Protein AF-A0A1V5QQS4-F1 (afdb_monomer_lite)

Structure (mmCIF, N/CA/C/O backbone):
data_AF-A0A1V5QQS4-F1
#
_entry.id   AF-A0A1V5QQS4-F1
#
loop_
_atom_site.group_PDB
_atom_site.id
_atom_site.type_symbol
_atom_site.label_atom_id
_atom_site.label_alt_id
_atom_site.label_comp_id
_atom_site.label_asym_id
_atom_site.label_entity_id
_atom_site.label_seq_id
_atom_site.pdbx_PDB_ins_code
_atom_site.Cartn_x
_atom_site.Cartn_y
_atom_site.Cartn_z
_atom_site.occupancy
_atom_site.B_iso_or_equiv
_atom_site.auth_seq_id
_atom_site.auth_comp_id
_atom_site.auth_asym_id
_atom_site.auth_atom_id
_atom_site.pdbx_PDB_model_num
ATOM 1 N N . MET A 1 1 ? 7.934 -4.359 -32.512 1.00 42.78 1 MET A N 1
ATOM 2 C CA . MET A 1 1 ? 6.827 -4.354 -31.531 1.00 42.78 1 MET A CA 1
ATOM 3 C C . MET A 1 1 ? 7.446 -4.125 -30.153 1.00 42.78 1 MET A C 1
ATOM 5 O O . MET A 1 1 ? 7.821 -5.084 -29.511 1.00 42.78 1 MET A O 1
ATOM 9 N N . PHE A 1 2 ? 7.697 -2.865 -29.771 1.00 42.38 2 PHE A N 1
ATOM 10 C CA . PHE A 1 2 ? 8.583 -2.500 -28.639 1.00 42.38 2 PHE A CA 1
ATOM 11 C C . PHE A 1 2 ? 7.944 -1.499 -27.652 1.00 42.38 2 PHE A C 1
ATOM 13 O O . PHE A 1 2 ? 8.633 -0.723 -27.003 1.00 42.38 2 PHE A O 1
ATOM 20 N N . GLY A 1 3 ? 6.613 -1.479 -27.54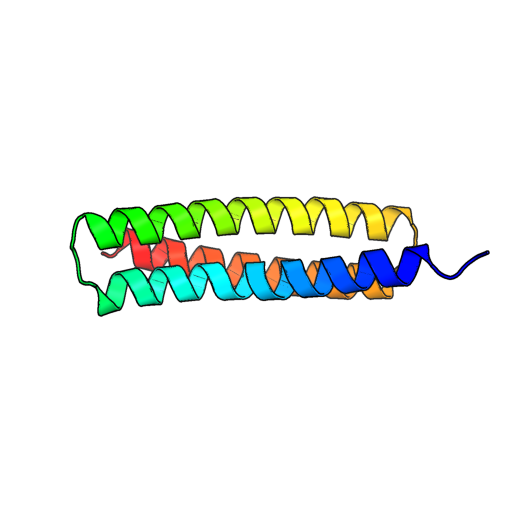1 1.00 45.44 3 GLY A N 1
ATOM 21 C CA . GLY A 1 3 ? 5.926 -0.474 -26.714 1.00 45.44 3 GLY A CA 1
ATOM 22 C C . GLY A 1 3 ? 4.689 -0.948 -25.961 1.00 45.44 3 GLY A C 1
ATOM 23 O O . GLY A 1 3 ? 4.057 -0.131 -25.303 1.00 45.44 3 GLY A O 1
ATOM 24 N N . LYS A 1 4 ? 4.311 -2.229 -26.050 1.00 52.16 4 LYS A N 1
ATOM 25 C CA . LYS A 1 4 ? 3.076 -2.720 -25.412 1.00 52.16 4 LYS A CA 1
ATOM 26 C C . LYS A 1 4 ? 3.303 -3.209 -23.976 1.00 52.16 4 LYS A C 1
ATOM 28 O O . LYS A 1 4 ? 2.419 -3.056 -23.138 1.00 52.16 4 LYS A O 1
ATOM 33 N N . ASP A 1 5 ? 4.509 -3.679 -23.671 1.00 55.44 5 ASP A N 1
ATOM 34 C CA . ASP A 1 5 ? 4.819 -4.321 -22.385 1.00 55.44 5 ASP A CA 1
ATOM 35 C C . ASP A 1 5 ? 5.070 -3.292 -21.264 1.00 55.44 5 ASP A C 1
ATOM 37 O O . ASP A 1 5 ? 4.779 -3.541 -20.095 1.00 55.44 5 ASP A O 1
ATOM 41 N N . SER A 1 6 ? 5.533 -2.084 -21.612 1.00 58.41 6 SER A N 1
ATOM 42 C CA . SER A 1 6 ? 5.807 -1.013 -20.641 1.00 58.41 6 SER A CA 1
ATOM 43 C C . SER A 1 6 ? 4.541 -0.329 -20.109 1.00 58.41 6 SER A C 1
ATOM 45 O O . SER A 1 6 ? 4.531 0.128 -18.965 1.00 58.41 6 SER A O 1
ATOM 47 N N . VAL A 1 7 ? 3.467 -0.284 -20.904 1.00 62.88 7 VAL A N 1
ATOM 48 C CA . VAL A 1 7 ? 2.188 0.349 -20.532 1.00 62.88 7 VAL A CA 1
ATOM 49 C C . VAL A 1 7 ? 1.378 -0.556 -19.595 1.00 62.88 7 VAL A C 1
ATOM 51 O O . VAL A 1 7 ? 0.802 -0.081 -18.611 1.00 62.88 7 VAL A O 1
ATOM 54 N N . GLY A 1 8 ? 1.388 -1.871 -19.845 1.00 68.06 8 GLY A N 1
ATOM 55 C CA . GLY A 1 8 ? 0.762 -2.863 -18.964 1.00 68.06 8 GLY A CA 1
ATOM 56 C C . GLY A 1 8 ? 1.408 -2.898 -17.577 1.00 68.06 8 GLY A C 1
ATOM 57 O O . GLY A 1 8 ? 0.713 -2.790 -16.571 1.00 68.06 8 GLY A O 1
ATOM 58 N N . GLY A 1 9 ? 2.744 -2.933 -17.512 1.00 70.38 9 GLY A N 1
ATOM 59 C CA . GLY A 1 9 ? 3.468 -2.889 -16.237 1.00 70.38 9 GLY A CA 1
ATOM 60 C C . GLY A 1 9 ? 3.215 -1.601 -15.445 1.00 70.38 9 GLY A C 1
ATOM 61 O O . GLY A 1 9 ? 2.966 -1.656 -14.244 1.00 70.38 9 GLY A O 1
ATOM 62 N N . ALA A 1 10 ? 3.207 -0.439 -16.110 1.00 76.50 10 ALA A N 1
ATOM 63 C CA . ALA A 1 10 ? 2.980 0.852 -15.454 1.00 76.50 10 ALA A CA 1
ATOM 64 C C . ALA A 1 10 ? 1.569 0.991 -14.858 1.00 76.50 10 ALA A C 1
ATOM 66 O O . ALA A 1 10 ? 1.423 1.438 -13.721 1.00 76.50 10 ALA A O 1
ATOM 67 N N . SER A 1 11 ? 0.539 0.598 -15.611 1.00 83.88 11 SER A N 1
ATOM 68 C CA . SER A 1 11 ? -0.858 0.683 -15.161 1.00 83.88 11 SER A CA 1
ATOM 69 C C . SER A 1 11 ? -1.136 -0.219 -13.957 1.00 83.88 11 SER A C 1
ATOM 71 O O . SER A 1 11 ? -1.768 0.225 -12.997 1.00 83.88 11 SER A O 1
ATOM 73 N N . LEU A 1 12 ? -0.587 -1.437 -13.951 1.00 84.75 12 LEU A N 1
ATOM 74 C CA . LEU A 1 12 ? -0.681 -2.349 -12.811 1.00 84.75 12 LEU A CA 1
ATOM 75 C C . LEU A 1 12 ? 0.063 -1.806 -11.583 1.00 84.75 12 LEU A C 1
ATOM 77 O O . LEU A 1 12 ? -0.487 -1.846 -10.485 1.00 84.75 12 LEU A O 1
ATOM 81 N N . THR A 1 13 ? 1.262 -1.232 -11.750 1.00 86.56 13 THR A N 1
ATOM 82 C CA . THR A 1 13 ? 1.998 -0.591 -10.641 1.00 86.56 13 THR A CA 1
ATOM 83 C C . THR A 1 13 ? 1.173 0.498 -9.967 1.00 86.56 13 THR A C 1
ATOM 85 O O . THR A 1 13 ? 1.128 0.558 -8.742 1.00 86.56 13 THR A O 1
ATOM 88 N N . VAL A 1 14 ? 0.510 1.351 -10.750 1.00 87.31 14 VAL A N 1
ATOM 89 C CA . VAL A 1 14 ? -0.302 2.449 -10.210 1.00 87.31 14 VAL A CA 1
ATOM 90 C C . VAL A 1 14 ? -1.558 1.918 -9.521 1.00 87.31 14 VAL A C 1
ATOM 92 O O . VAL A 1 14 ? -1.859 2.353 -8.415 1.00 87.31 14 VAL A O 1
ATOM 95 N N . LEU A 1 15 ? -2.263 0.956 -10.124 1.00 90.31 15 LEU A N 1
ATOM 96 C CA . LEU A 1 15 ? -3.454 0.343 -9.528 1.00 90.31 15 LEU A CA 1
ATOM 97 C C . LEU A 1 15 ? -3.134 -0.315 -8.184 1.00 90.31 15 LEU A C 1
ATOM 99 O O . LEU A 1 15 ? -3.710 0.059 -7.164 1.00 90.31 15 LEU A O 1
ATOM 103 N N . PHE A 1 16 ? -2.185 -1.252 -8.166 1.00 89.50 16 PHE A N 1
ATOM 104 C CA . PHE A 1 16 ? -1.793 -1.933 -6.932 1.00 89.50 16 PHE A CA 1
ATOM 105 C C . PHE A 1 16 ? -1.143 -0.980 -5.929 1.00 89.50 16 PHE A C 1
ATOM 107 O O . PHE A 1 16 ? -1.307 -1.170 -4.728 1.00 89.50 16 PHE A O 1
ATOM 114 N N . GLY A 1 17 ? -0.471 0.070 -6.404 1.00 88.62 17 GLY A N 1
ATOM 115 C CA . GLY A 1 17 ? 0.088 1.128 -5.570 1.00 88.62 17 GLY A CA 1
ATOM 116 C C . GLY A 1 17 ? -0.988 1.908 -4.826 1.00 88.62 17 GLY A C 1
ATOM 117 O O . GLY A 1 17 ? -0.938 2.025 -3.605 1.00 88.62 17 GLY A O 1
ATOM 118 N N . LEU A 1 18 ? -2.002 2.391 -5.545 1.00 93.50 18 LEU A N 1
ATOM 119 C CA . LEU A 1 18 ? -3.125 3.115 -4.953 1.00 93.50 18 LEU A CA 1
ATOM 120 C C . LEU A 1 18 ? -3.928 2.222 -4.002 1.00 93.50 18 LEU A C 1
ATOM 122 O O . LEU A 1 18 ? -4.206 2.631 -2.878 1.00 93.50 18 LEU A O 1
ATOM 126 N N . PHE A 1 19 ? -4.250 0.990 -4.403 1.00 92.00 19 PHE A N 1
ATOM 127 C CA . PHE A 1 19 ? -4.950 0.053 -3.520 1.00 92.00 19 PHE A CA 1
ATOM 128 C C . PHE A 1 19 ? -4.122 -0.318 -2.287 1.00 92.00 19 PHE A C 1
ATOM 130 O O . PHE A 1 19 ? -4.679 -0.394 -1.194 1.00 92.00 19 PHE A O 1
ATOM 137 N N . GLY A 1 20 ? -2.809 -0.508 -2.442 1.00 89.62 20 GLY A N 1
ATOM 138 C CA . GLY A 1 20 ? -1.893 -0.807 -1.342 1.00 89.62 20 GLY A CA 1
ATOM 139 C C . GLY A 1 20 ? -1.892 0.292 -0.284 1.00 89.62 20 GLY A C 1
ATOM 140 O O . GLY A 1 20 ? -1.949 -0.002 0.904 1.00 89.62 20 GLY A O 1
ATOM 141 N N . VAL A 1 21 ? -1.933 1.556 -0.710 1.00 92.25 21 VAL A N 1
ATOM 142 C CA . VAL A 1 21 ? -2.018 2.700 0.205 1.00 92.25 21 VAL A CA 1
ATOM 143 C C . VAL A 1 21 ? -3.409 2.831 0.829 1.00 92.25 21 VAL A C 1
ATOM 145 O O . VAL A 1 21 ? -3.512 3.123 2.015 1.00 92.25 21 VAL A O 1
ATOM 148 N N . LEU A 1 22 ? -4.487 2.622 0.066 1.00 92.06 22 LEU A N 1
ATOM 149 C CA . LEU A 1 22 ? -5.859 2.884 0.522 1.00 92.06 22 LEU A CA 1
ATOM 150 C C . LEU A 1 22 ? -6.456 1.773 1.399 1.00 92.06 22 LEU A C 1
ATOM 152 O O . LEU A 1 22 ? -7.220 2.076 2.316 1.00 92.06 22 LEU A O 1
ATOM 156 N N . ALA A 1 23 ? -6.124 0.502 1.154 1.00 89.88 23 ALA A N 1
ATOM 157 C CA . ALA A 1 23 ? -6.689 -0.628 1.900 1.00 89.88 23 ALA A CA 1
ATOM 158 C C . ALA A 1 23 ? -6.427 -0.557 3.426 1.00 89.88 23 ALA A C 1
ATOM 160 O O . ALA A 1 23 ? -7.373 -0.767 4.193 1.00 89.88 23 ALA A O 1
ATOM 161 N N . PRO A 1 24 ? -5.222 -0.177 3.904 1.00 87.69 24 PRO A N 1
ATOM 162 C CA . PRO A 1 24 ? -4.981 0.082 5.325 1.00 87.69 24 PRO A CA 1
ATOM 163 C C . PRO A 1 24 ? -5.876 1.188 5.909 1.00 87.69 24 PRO A C 1
ATOM 165 O O . PRO A 1 24 ? -6.400 1.041 7.014 1.00 87.69 24 PRO A O 1
ATOM 168 N N . PHE A 1 25 ? -6.117 2.284 5.185 1.00 87.12 25 PHE A N 1
ATOM 169 C CA . PHE A 1 25 ? -7.002 3.352 5.672 1.00 87.12 25 PHE A CA 1
ATOM 170 C C . PHE A 1 25 ? -8.469 2.918 5.712 1.00 87.12 25 PHE A C 1
ATOM 172 O O . PHE A 1 25 ? -9.171 3.240 6.669 1.00 87.12 25 PHE A O 1
ATOM 179 N N . ALA A 1 26 ? -8.920 2.136 4.728 1.00 87.00 26 ALA A N 1
ATOM 180 C CA . ALA A 1 26 ? -10.257 1.549 4.742 1.00 87.00 26 ALA A CA 1
ATOM 181 C C . ALA A 1 26 ? -10.454 0.633 5.962 1.00 87.00 26 ALA A C 1
ATOM 183 O O . ALA A 1 26 ? -11.498 0.683 6.606 1.00 87.00 26 ALA A O 1
ATOM 184 N N . SER A 1 27 ? -9.431 -0.141 6.334 1.00 84.94 27 SER A N 1
ATOM 185 C CA . SER A 1 27 ? -9.458 -0.980 7.538 1.0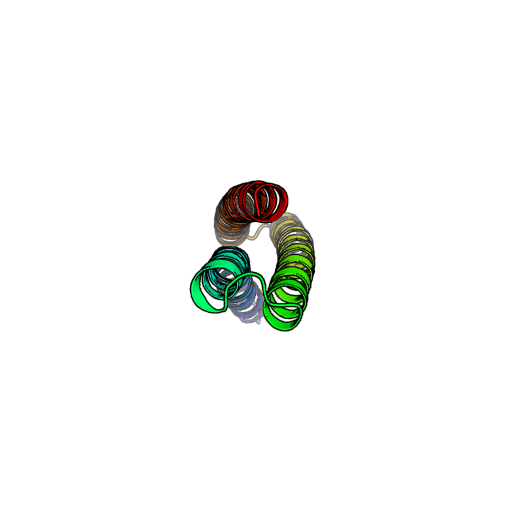0 84.94 27 SER A CA 1
ATOM 186 C C . SER A 1 27 ? -9.605 -0.160 8.830 1.00 84.94 27 SER A C 1
ATOM 188 O O . SER A 1 27 ? -10.433 -0.507 9.672 1.00 84.94 27 SER A O 1
ATOM 190 N N . ILE A 1 28 ? -8.892 0.968 8.965 1.00 85.44 28 ILE A N 1
ATOM 191 C CA . ILE A 1 28 ? -9.063 1.896 10.105 1.00 85.44 28 ILE A CA 1
ATOM 192 C C . ILE A 1 28 ? -10.470 2.498 10.117 1.00 85.44 28 ILE A C 1
ATOM 194 O O . ILE A 1 28 ? -11.099 2.595 11.171 1.00 85.44 28 ILE A O 1
ATOM 198 N N . TYR A 1 29 ? -10.973 2.913 8.954 1.00 85.88 29 TYR A N 1
ATOM 199 C CA . TYR A 1 29 ? -12.305 3.499 8.835 1.00 85.88 29 TYR A CA 1
ATOM 200 C C . TYR A 1 29 ? -13.391 2.509 9.275 1.00 85.88 29 TYR A C 1
ATOM 202 O O . TYR A 1 29 ? -14.251 2.843 10.084 1.00 85.88 29 TYR A O 1
ATOM 210 N N . VAL A 1 30 ? -13.308 1.262 8.807 1.00 83.75 30 VAL A N 1
ATOM 211 C CA . VAL A 1 30 ? -14.229 0.190 9.201 1.00 83.75 30 VAL A CA 1
ATOM 212 C C . VAL A 1 30 ? -14.173 -0.046 10.711 1.00 83.75 30 VAL A C 1
ATOM 214 O O . VAL A 1 30 ? -15.215 -0.064 11.360 1.00 83.75 30 VAL A O 1
ATOM 217 N N . ALA A 1 31 ? -12.973 -0.151 11.284 1.00 78.44 31 ALA A N 1
ATOM 218 C CA . ALA A 1 31 ? -12.799 -0.409 12.710 1.00 78.44 31 ALA A CA 1
ATOM 219 C C . ALA A 1 31 ? -13.253 0.760 13.612 1.00 78.44 31 ALA A C 1
ATOM 221 O O . ALA A 1 31 ? -13.719 0.536 14.726 1.00 78.44 31 ALA A O 1
ATOM 222 N N . THR A 1 32 ? -13.150 2.007 13.138 1.00 81.56 32 THR A N 1
ATOM 223 C CA . THR A 1 32 ? -13.604 3.198 13.882 1.00 81.56 32 THR A CA 1
ATOM 224 C C . THR A 1 32 ? -15.116 3.400 13.805 1.00 81.56 32 THR A C 1
ATOM 226 O O . THR A 1 32 ? -15.745 3.631 14.835 1.00 81.56 32 THR A O 1
ATOM 229 N N . PHE A 1 33 ? -15.716 3.306 12.614 1.00 79.94 33 PHE A N 1
ATOM 230 C CA . PHE A 1 33 ? -17.134 3.628 12.412 1.00 79.94 33 PHE A CA 1
ATOM 231 C C . PHE A 1 33 ? -18.087 2.480 12.748 1.00 79.94 33 PHE A C 1
ATOM 233 O O . PHE A 1 33 ? -19.184 2.735 13.238 1.00 79.94 33 PHE A O 1
ATOM 240 N N . MET A 1 34 ? -17.693 1.222 12.521 1.00 77.25 34 MET A N 1
ATOM 241 C CA . MET A 1 34 ? -18.526 0.063 12.883 1.00 77.25 34 MET A CA 1
ATOM 242 C C . MET A 1 34 ? -18.408 -0.316 14.372 1.00 77.25 34 MET A C 1
ATOM 244 O O . MET A 1 34 ? -19.076 -1.249 14.828 1.00 77.25 34 MET A O 1
ATOM 248 N N . GLY A 1 35 ? -17.577 0.407 15.134 1.00 65.31 35 GLY A N 1
ATOM 249 C CA . GLY A 1 35 ? -17.301 0.153 16.548 1.00 65.31 35 GLY A CA 1
ATOM 250 C C . GLY A 1 35 ? -16.587 -1.181 16.797 1.00 65.31 35 GLY A C 1
ATOM 251 O O . GLY A 1 35 ? -16.246 -1.906 15.866 1.00 65.31 35 GLY A O 1
ATOM 252 N N . LYS A 1 36 ? -16.384 -1.542 18.072 1.00 68.81 36 LYS A N 1
ATOM 253 C CA . LYS A 1 36 ? -15.805 -2.838 18.488 1.00 68.81 36 LYS A CA 1
ATOM 254 C C . LYS A 1 36 ? -16.807 -3.995 18.342 1.00 68.81 36 LYS A C 1
ATOM 256 O O . LYS A 1 36 ? -17.065 -4.719 19.297 1.00 68.81 36 LYS A O 1
ATOM 261 N N . SER A 1 37 ? -17.438 -4.125 17.180 1.00 75.12 37 SER A N 1
ATOM 262 C CA . SER A 1 37 ? -18.247 -5.301 16.863 1.00 75.12 37 SER A CA 1
ATOM 263 C C . SER A 1 37 ? -17.360 -6.406 16.287 1.00 75.12 37 SER A C 1
ATOM 265 O O . SER A 1 37 ? -16.379 -6.121 15.596 1.00 75.12 37 SER A O 1
ATOM 267 N N . ASP A 1 38 ? -17.726 -7.669 16.517 1.00 77.75 38 ASP A N 1
ATOM 268 C CA . ASP A 1 38 ? -17.002 -8.822 15.956 1.00 77.75 38 ASP A CA 1
ATOM 269 C C . ASP A 1 38 ? -16.891 -8.719 14.425 1.00 77.75 38 ASP A C 1
ATOM 271 O O . ASP A 1 38 ? -15.847 -8.995 13.833 1.00 77.75 38 ASP A O 1
ATOM 275 N N . MET A 1 39 ? -17.946 -8.210 13.781 1.00 76.81 39 MET A N 1
ATOM 276 C CA . MET A 1 39 ? -17.981 -7.957 12.339 1.00 76.81 39 MET A CA 1
ATOM 277 C C . MET A 1 39 ? -16.974 -6.886 11.891 1.00 76.81 39 MET A C 1
ATOM 279 O O . MET A 1 39 ? -16.369 -7.020 10.826 1.00 76.81 39 MET A O 1
ATOM 283 N N . ALA A 1 40 ? -16.749 -5.841 12.692 1.00 77.88 40 ALA A N 1
ATOM 284 C CA . ALA A 1 40 ? -15.762 -4.809 12.386 1.00 77.88 40 ALA A CA 1
ATOM 285 C C . ALA A 1 40 ? -14.325 -5.342 12.490 1.00 77.88 40 ALA A C 1
ATOM 287 O O . ALA A 1 40 ? -13.503 -5.047 11.621 1.00 77.88 40 ALA A O 1
ATOM 288 N N . MET A 1 41 ? -14.031 -6.170 13.502 1.00 79.25 41 MET A N 1
ATOM 289 C CA . MET A 1 41 ? -12.723 -6.824 13.643 1.00 79.25 41 MET A CA 1
ATOM 290 C C . MET A 1 41 ? -12.445 -7.802 12.495 1.00 79.25 41 MET A C 1
ATOM 292 O O . MET A 1 41 ? -11.341 -7.812 11.945 1.00 79.25 41 MET A O 1
ATOM 296 N N . ILE A 1 42 ? -13.444 -8.585 12.076 1.00 83.88 42 ILE A N 1
ATOM 297 C CA . ILE A 1 42 ? -13.321 -9.492 10.925 1.00 83.88 42 ILE A CA 1
ATOM 298 C C . ILE A 1 42 ? -13.052 -8.702 9.636 1.00 83.88 42 ILE A C 1
ATOM 300 O O . ILE A 1 42 ? -12.086 -8.987 8.933 1.00 83.88 42 ILE A O 1
ATOM 304 N N . ASN A 1 43 ? -13.827 -7.656 9.343 1.00 84.50 43 ASN A N 1
ATOM 305 C CA . ASN A 1 43 ? -13.610 -6.859 8.131 1.00 84.50 43 ASN A CA 1
ATOM 306 C C . ASN A 1 43 ? -12.257 -6.127 8.147 1.00 84.50 43 ASN A C 1
ATOM 308 O O . ASN A 1 43 ? -11.551 -6.090 7.138 1.00 84.50 43 ASN A O 1
ATOM 312 N N . SER A 1 44 ? -11.864 -5.570 9.295 1.00 83.19 44 SER A N 1
ATOM 313 C CA . SER A 1 44 ? -10.582 -4.881 9.461 1.00 83.19 44 SER A CA 1
ATOM 314 C C . SER A 1 44 ? -9.393 -5.832 9.277 1.00 83.19 44 SER A C 1
ATOM 316 O O . SER A 1 44 ? -8.455 -5.490 8.550 1.00 83.19 44 SER A O 1
ATOM 318 N N . SER A 1 45 ? -9.460 -7.045 9.838 1.00 85.50 45 SER A N 1
ATOM 319 C CA . SER A 1 45 ? -8.423 -8.074 9.675 1.00 85.50 45 SER A CA 1
ATOM 320 C C . SER A 1 45 ? -8.343 -8.624 8.245 1.00 85.50 45 SER A C 1
ATOM 322 O O . SER A 1 45 ? -7.241 -8.802 7.723 1.00 85.50 45 SER A O 1
ATOM 324 N N . MET A 1 46 ? -9.476 -8.803 7.554 1.00 89.06 46 MET A N 1
ATOM 325 C CA . MET A 1 46 ? -9.498 -9.160 6.127 1.00 89.06 46 MET A CA 1
ATOM 326 C C . MET A 1 46 ? -8.824 -8.089 5.260 1.00 89.06 46 MET A C 1
ATOM 328 O O . MET A 1 46 ? -8.036 -8.407 4.367 1.00 89.06 46 MET A O 1
ATOM 332 N N . LEU A 1 47 ? -9.084 -6.810 5.541 1.00 89.06 47 LEU A N 1
ATOM 333 C CA . LEU A 1 47 ? -8.456 -5.693 4.834 1.00 89.06 47 LEU A CA 1
ATOM 334 C C . LEU A 1 47 ? -6.959 -5.557 5.163 1.00 89.06 47 LEU A C 1
ATOM 336 O O . LEU A 1 47 ? -6.168 -5.239 4.275 1.00 89.06 47 LEU A O 1
ATOM 340 N N . MET A 1 48 ? -6.545 -5.859 6.398 1.00 87.94 48 MET A N 1
ATOM 341 C CA . MET A 1 48 ? -5.125 -5.969 6.753 1.00 87.94 48 MET A CA 1
ATOM 342 C C . MET A 1 48 ? -4.443 -7.086 5.964 1.00 87.94 48 MET A C 1
ATOM 344 O O . MET A 1 48 ? -3.388 -6.862 5.373 1.00 87.94 48 MET A O 1
ATOM 348 N N . PHE A 1 49 ? -5.054 -8.266 5.875 1.00 90.75 49 PHE A N 1
ATOM 349 C CA . PHE A 1 49 ? -4.515 -9.368 5.080 1.00 90.75 49 PHE A CA 1
ATOM 350 C C . PHE A 1 49 ? -4.389 -9.000 3.593 1.00 90.75 49 PHE A C 1
ATOM 352 O O . PHE A 1 49 ? -3.340 -9.215 2.981 1.00 90.75 49 PHE A O 1
ATOM 359 N N . LEU A 1 50 ? -5.414 -8.357 3.025 1.00 91.75 50 LEU A N 1
ATOM 360 C CA . LEU A 1 50 ? -5.373 -7.849 1.654 1.00 91.75 50 LEU A CA 1
ATOM 361 C C . LEU A 1 50 ? -4.223 -6.853 1.444 1.00 91.75 50 LEU A C 1
ATOM 363 O O . LEU A 1 50 ? -3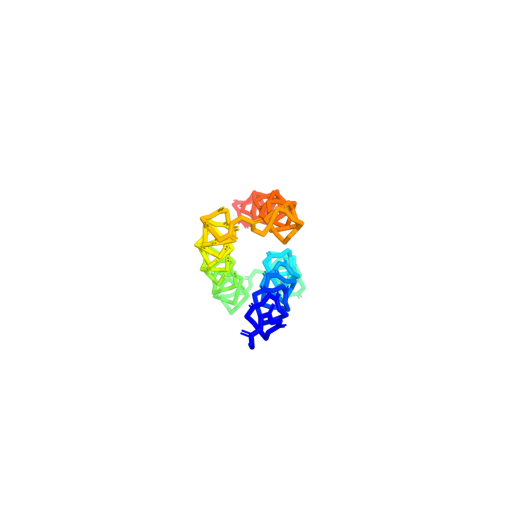.537 -6.911 0.426 1.00 91.75 50 LEU A O 1
ATOM 367 N N . SER A 1 51 ? -3.973 -5.964 2.407 1.00 89.38 51 SER A N 1
ATOM 368 C CA . SER A 1 51 ? -2.875 -4.995 2.310 1.00 89.38 51 SER A CA 1
ATOM 369 C C . SER A 1 51 ? -1.491 -5.658 2.276 1.00 89.38 51 SER A C 1
ATOM 371 O O . SER A 1 51 ? -0.628 -5.228 1.510 1.00 89.38 51 SER A O 1
ATOM 373 N N . VAL A 1 52 ? -1.299 -6.765 3.006 1.00 92.00 52 VAL A N 1
ATOM 374 C CA . VAL A 1 52 ? -0.068 -7.571 2.941 1.00 92.00 52 VAL A CA 1
ATOM 375 C C . VAL A 1 52 ? 0.095 -8.198 1.556 1.00 92.00 52 VAL A C 1
ATOM 377 O O . VAL A 1 52 ? 1.173 -8.112 0.969 1.00 92.00 52 VAL A O 1
ATOM 380 N N . LEU A 1 53 ? -0.974 -8.767 0.985 1.00 93.19 53 LEU A N 1
ATOM 381 C CA . LEU A 1 53 ? -0.942 -9.314 -0.377 1.00 93.19 53 LEU A CA 1
ATOM 382 C C . LEU A 1 53 ? -0.570 -8.245 -1.413 1.00 93.19 53 LEU A C 1
ATOM 384 O O . LEU A 1 53 ? 0.287 -8.480 -2.264 1.00 93.19 53 LEU A O 1
ATOM 388 N N . LEU A 1 54 ? -1.170 -7.056 -1.324 1.00 91.69 54 LEU A N 1
ATOM 389 C CA . LEU A 1 54 ? -0.873 -5.934 -2.220 1.00 91.69 54 LEU A CA 1
ATOM 390 C C . LEU A 1 54 ? 0.588 -5.482 -2.106 1.00 91.69 54 LEU A C 1
ATOM 392 O O . LEU A 1 54 ? 1.227 -5.197 -3.119 1.00 91.69 54 LEU A O 1
ATOM 396 N N . MET A 1 55 ? 1.142 -5.483 -0.892 1.00 92.75 55 MET A N 1
ATOM 397 C CA . MET A 1 55 ? 2.554 -5.189 -0.663 1.00 92.75 55 MET A CA 1
ATOM 398 C C . MET A 1 55 ? 3.463 -6.224 -1.344 1.00 92.75 55 MET A C 1
ATOM 400 O O . MET A 1 55 ? 4.409 -5.842 -2.032 1.00 92.75 55 MET A O 1
ATOM 404 N N . VAL A 1 56 ? 3.148 -7.520 -1.239 1.00 93.56 56 VAL A N 1
ATOM 405 C CA . VAL A 1 56 ? 3.882 -8.590 -1.941 1.00 93.56 56 VAL A CA 1
ATOM 406 C C . VAL A 1 56 ? 3.823 -8.395 -3.459 1.00 93.56 56 VAL A C 1
ATOM 408 O O . VAL A 1 56 ? 4.856 -8.454 -4.129 1.00 93.56 56 VAL A O 1
ATOM 411 N N . PHE A 1 57 ? 2.645 -8.092 -4.012 1.00 90.56 57 PHE A N 1
ATOM 412 C CA . PHE A 1 57 ? 2.495 -7.800 -5.441 1.00 90.56 57 PHE A CA 1
ATOM 413 C C . PHE A 1 57 ? 3.333 -6.597 -5.885 1.00 90.56 57 PHE A C 1
ATOM 415 O O . PHE A 1 57 ? 3.990 -6.661 -6.926 1.00 90.56 57 PHE A O 1
ATOM 422 N N . LEU A 1 58 ? 3.359 -5.519 -5.097 1.00 91.44 58 LEU A N 1
ATOM 423 C CA . LEU A 1 58 ? 4.183 -4.344 -5.382 1.00 91.44 58 LEU A CA 1
ATOM 424 C C . LEU A 1 58 ? 5.678 -4.661 -5.361 1.00 91.44 58 LEU A C 1
ATOM 426 O O . LEU A 1 58 ? 6.403 -4.158 -6.220 1.00 91.44 58 LEU A O 1
ATOM 430 N N . VAL A 1 59 ? 6.141 -5.512 -4.442 1.00 93.06 59 VAL A N 1
ATOM 431 C CA . VAL A 1 59 ? 7.538 -5.972 -4.405 1.00 93.06 59 VAL A CA 1
ATOM 432 C C . VAL A 1 59 ? 7.878 -6.755 -5.672 1.00 93.06 59 VAL A C 1
ATOM 434 O O . VAL A 1 59 ? 8.843 -6.411 -6.356 1.00 93.06 59 VAL A O 1
ATOM 437 N N . ILE A 1 60 ? 7.065 -7.756 -6.028 1.00 91.94 60 ILE A N 1
ATOM 438 C CA . ILE A 1 60 ? 7.284 -8.592 -7.220 1.00 91.94 60 ILE A CA 1
ATOM 439 C C . ILE A 1 60 ? 7.296 -7.728 -8.484 1.00 91.94 60 ILE 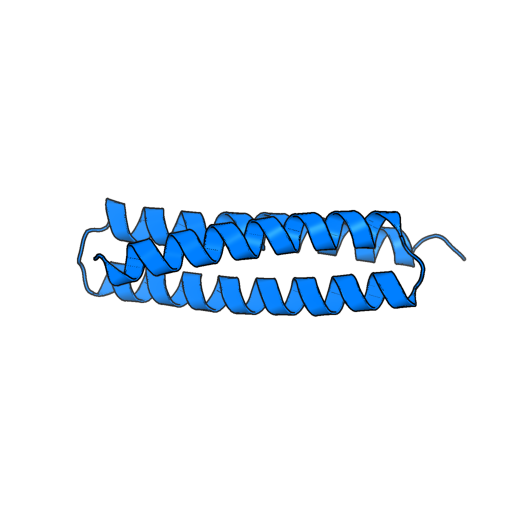A C 1
ATOM 441 O O . ILE A 1 60 ? 8.209 -7.827 -9.303 1.00 91.94 60 ILE A O 1
ATOM 445 N N . ASN A 1 61 ? 6.312 -6.842 -8.631 1.00 88.44 61 ASN A N 1
ATOM 446 C CA . ASN A 1 61 ? 6.197 -5.978 -9.797 1.00 88.44 61 ASN A CA 1
ATOM 447 C C . ASN A 1 61 ? 7.333 -4.941 -9.860 1.00 88.44 61 ASN A C 1
ATOM 449 O O . ASN A 1 61 ? 7.877 -4.677 -10.932 1.00 88.44 61 ASN A O 1
ATOM 453 N N . SER A 1 62 ? 7.763 -4.384 -8.725 1.00 87.62 62 SER A N 1
ATOM 454 C CA . SER A 1 62 ? 8.928 -3.488 -8.684 1.00 87.62 62 SER A CA 1
ATOM 455 C C . SER A 1 62 ? 10.202 -4.228 -9.096 1.00 87.62 62 SER A C 1
ATOM 457 O O . SER A 1 62 ? 10.958 -3.725 -9.924 1.00 87.62 62 SER A O 1
ATOM 459 N N . PHE A 1 63 ? 10.410 -5.454 -8.610 1.00 89.94 63 PHE A N 1
ATOM 460 C CA . PHE A 1 63 ? 11.557 -6.276 -8.994 1.00 89.94 63 PHE A CA 1
ATOM 461 C C . PHE A 1 63 ? 11.537 -6.646 -10.485 1.00 89.94 63 PHE A C 1
ATOM 463 O O . PHE A 1 63 ? 12.552 -6.529 -11.169 1.00 89.94 63 PHE A O 1
ATOM 470 N N . HIS A 1 64 ? 10.370 -6.996 -11.031 1.00 89.31 64 HIS A N 1
ATOM 471 C CA . HIS A 1 64 ? 10.207 -7.238 -12.465 1.00 89.31 64 HIS A CA 1
ATOM 472 C C . HIS A 1 64 ? 10.562 -5.997 -13.302 1.00 89.31 64 HIS A C 1
ATOM 474 O O . HIS A 1 64 ? 11.308 -6.088 -14.276 1.00 89.31 64 HIS A O 1
ATOM 480 N N . ASN A 1 65 ? 10.095 -4.813 -12.892 1.00 86.50 65 ASN A N 1
ATOM 481 C CA . ASN A 1 65 ? 10.414 -3.554 -13.570 1.00 86.50 65 ASN A CA 1
ATOM 482 C C . ASN A 1 65 ? 11.897 -3.164 -13.448 1.00 86.50 65 ASN A C 1
ATOM 484 O O . ASN A 1 65 ? 12.435 -2.545 -14.370 1.00 86.50 65 ASN A O 1
ATOM 488 N N . PHE A 1 66 ? 12.561 -3.542 -12.352 1.00 87.81 66 PHE A N 1
ATOM 489 C CA . PHE A 1 66 ? 14.007 -3.393 -12.188 1.00 87.81 66 PHE A CA 1
ATOM 490 C C . PHE A 1 66 ? 14.774 -4.263 -13.195 1.00 87.81 66 PHE A C 1
ATOM 492 O O . PHE A 1 66 ? 15.612 -3.739 -13.928 1.00 87.81 66 PHE A O 1
ATOM 499 N N . LEU A 1 67 ? 14.431 -5.553 -13.303 1.00 88.44 67 LEU A N 1
ATOM 500 C CA . LEU A 1 67 ? 15.048 -6.475 -14.267 1.00 88.44 67 LEU A CA 1
ATOM 501 C C . LEU A 1 67 ? 14.823 -6.040 -15.722 1.00 88.44 67 LEU A C 1
ATOM 503 O O . LEU A 1 67 ? 15.736 -6.111 -16.541 1.00 88.44 67 LEU A O 1
ATOM 507 N N . ASN A 1 68 ? 13.636 -5.516 -16.032 1.00 85.81 68 ASN A N 1
ATOM 508 C CA . ASN A 1 68 ? 13.298 -5.013 -17.365 1.00 85.81 68 ASN A CA 1
ATOM 509 C C . ASN A 1 68 ? 13.891 -3.625 -17.677 1.00 85.81 68 ASN A C 1
ATOM 511 O O . ASN A 1 68 ? 13.542 -3.027 -18.695 1.00 85.81 68 ASN A O 1
ATOM 515 N N . ASN A 1 69 ? 14.750 -3.069 -16.811 1.00 84.38 69 ASN A N 1
ATOM 516 C CA . ASN A 1 69 ? 15.340 -1.733 -16.957 1.00 84.38 69 ASN A CA 1
ATOM 517 C C . ASN A 1 69 ? 14.316 -0.587 -17.105 1.00 84.38 69 ASN A C 1
ATOM 519 O O . ASN A 1 69 ? 14.650 0.506 -17.575 1.00 84.38 69 ASN A O 1
ATOM 523 N N . ASN A 1 70 ? 13.073 -0.776 -16.648 1.00 85.38 70 ASN A N 1
ATOM 524 C CA . ASN A 1 70 ? 12.038 0.253 -16.696 1.00 85.38 70 ASN A CA 1
ATOM 525 C C . ASN A 1 70 ? 12.128 1.174 -15.467 1.00 85.38 70 ASN A C 1
ATOM 527 O O . ASN A 1 70 ? 11.280 1.167 -14.572 1.00 85.38 70 ASN A O 1
ATOM 531 N N . LYS A 1 71 ? 13.196 1.982 -15.428 1.00 86.06 71 LYS A N 1
ATOM 532 C CA . LYS A 1 71 ? 13.606 2.787 -14.260 1.00 86.06 71 LYS A CA 1
ATOM 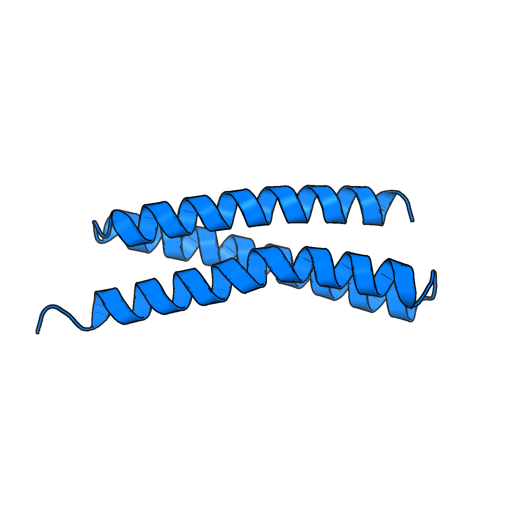533 C C . LYS A 1 71 ? 12.515 3.727 -13.734 1.00 86.06 71 LYS A C 1
ATOM 535 O O . LYS A 1 71 ? 12.422 3.927 -12.527 1.00 86.06 71 LYS A O 1
ATOM 540 N N . LYS A 1 72 ? 11.677 4.290 -14.615 1.00 87.50 72 LYS A N 1
ATOM 541 C CA . LYS A 1 72 ? 10.591 5.209 -14.222 1.00 87.50 72 LYS A CA 1
ATOM 542 C C . LYS A 1 72 ? 9.490 4.484 -13.447 1.00 87.50 72 LYS A C 1
ATOM 544 O O . LYS A 1 72 ? 9.086 4.943 -12.384 1.00 87.50 72 LYS A O 1
ATOM 549 N N . VAL A 1 73 ? 9.031 3.343 -13.964 1.00 88.25 73 VAL A N 1
ATOM 550 C CA . VAL A 1 73 ? 7.983 2.536 -13.320 1.00 88.25 73 VAL A CA 1
ATOM 551 C C . VAL A 1 73 ? 8.509 1.895 -12.040 1.00 88.25 73 VAL A C 1
ATOM 553 O O . VAL A 1 73 ? 7.791 1.865 -11.046 1.00 88.25 73 VAL A O 1
ATOM 556 N N . PHE A 1 74 ? 9.772 1.462 -12.033 1.00 89.94 74 PHE A N 1
ATOM 557 C CA . PHE A 1 74 ? 10.445 0.986 -10.827 1.00 89.94 74 PHE A CA 1
ATOM 558 C C . PHE A 1 74 ? 10.439 2.039 -9.711 1.00 89.94 74 PHE A C 1
ATOM 560 O O . PHE A 1 74 ? 10.011 1.742 -8.600 1.00 89.94 74 PHE A O 1
ATOM 567 N N . LEU A 1 75 ? 10.848 3.279 -10.011 1.00 91.44 75 LEU A N 1
ATOM 568 C CA . LEU A 1 75 ? 10.871 4.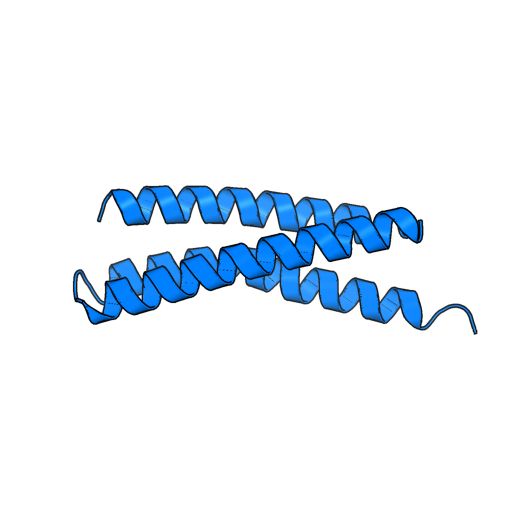363 -9.026 1.00 91.44 75 LEU A CA 1
ATOM 569 C C . LEU A 1 75 ? 9.473 4.633 -8.449 1.00 91.44 75 LEU A C 1
ATOM 571 O O . LEU A 1 75 ? 9.315 4.740 -7.237 1.00 91.44 75 LEU A O 1
ATOM 575 N N . ILE A 1 76 ? 8.453 4.694 -9.310 1.00 91.38 76 ILE A N 1
ATOM 576 C CA . ILE A 1 76 ? 7.056 4.875 -8.890 1.00 91.38 76 ILE A CA 1
ATOM 577 C C . ILE A 1 76 ? 6.592 3.701 -8.014 1.00 91.38 76 ILE A C 1
ATOM 579 O O . ILE A 1 76 ? 5.965 3.924 -6.981 1.00 91.38 76 ILE A O 1
ATOM 583 N N . GLY A 1 77 ? 6.934 2.465 -8.386 1.00 89.88 77 GLY A N 1
ATOM 584 C CA . GLY A 1 77 ? 6.627 1.266 -7.605 1.00 89.88 77 GLY A CA 1
ATOM 585 C C . GLY A 1 77 ? 7.249 1.295 -6.210 1.00 89.88 77 GLY A C 1
ATOM 586 O O . GLY A 1 77 ? 6.551 1.044 -5.232 1.00 89.88 77 GLY A O 1
ATOM 587 N N . ILE A 1 78 ? 8.519 1.699 -6.100 1.00 93.62 78 ILE A N 1
ATOM 588 C CA . ILE A 1 78 ? 9.214 1.884 -4.816 1.00 93.62 78 ILE A CA 1
ATOM 589 C C . ILE A 1 78 ? 8.518 2.954 -3.965 1.00 93.62 78 ILE A C 1
ATOM 591 O O . ILE A 1 78 ? 8.306 2.742 -2.773 1.00 93.62 78 ILE A O 1
ATOM 595 N N . ILE A 1 79 ? 8.128 4.088 -4.557 1.00 94.62 79 ILE A N 1
ATOM 596 C CA . ILE A 1 79 ? 7.421 5.158 -3.838 1.00 94.62 79 ILE A CA 1
ATOM 597 C C . ILE A 1 79 ? 6.092 4.636 -3.273 1.00 94.62 79 ILE A C 1
ATOM 599 O O . ILE A 1 79 ? 5.822 4.803 -2.083 1.00 94.62 79 ILE A O 1
ATOM 603 N N . PHE A 1 80 ? 5.284 3.955 -4.090 1.00 94.50 80 PHE A N 1
ATOM 604 C CA . PHE A 1 80 ? 4.032 3.353 -3.625 1.00 94.50 80 PHE A CA 1
ATOM 605 C C . PHE A 1 80 ? 4.252 2.275 -2.565 1.00 94.50 80 PHE A C 1
ATOM 607 O O . PHE A 1 80 ? 3.480 2.199 -1.609 1.00 94.50 80 PHE A O 1
ATOM 614 N N . LEU A 1 81 ? 5.309 1.470 -2.696 1.00 93.88 81 LEU A N 1
ATOM 615 C CA . LEU A 1 81 ? 5.672 0.463 -1.706 1.00 93.88 81 LEU A CA 1
ATOM 616 C C . LEU A 1 81 ? 5.984 1.112 -0.350 1.00 93.88 81 LEU A C 1
ATOM 618 O O . LEU A 1 81 ? 5.456 0.666 0.665 1.00 93.88 81 LEU A O 1
ATOM 622 N N . LEU A 1 82 ? 6.763 2.198 -0.325 1.00 95.06 82 LEU A N 1
ATOM 623 C CA . LEU A 1 82 ? 7.067 2.938 0.905 1.00 95.06 82 LEU A CA 1
ATOM 624 C C . LEU A 1 82 ? 5.801 3.508 1.559 1.00 95.06 82 LEU A C 1
ATOM 626 O O . LEU A 1 82 ? 5.598 3.319 2.758 1.00 95.06 82 LEU A O 1
ATOM 630 N N . PHE A 1 83 ? 4.911 4.141 0.788 1.00 94.62 83 PHE A N 1
ATOM 631 C CA . PHE A 1 83 ? 3.635 4.637 1.321 1.00 94.62 83 PHE A CA 1
ATOM 632 C C . PHE A 1 83 ? 2.730 3.508 1.832 1.00 94.62 83 PHE A C 1
ATOM 634 O O . PHE A 1 83 ? 2.070 3.657 2.863 1.00 94.62 83 PHE A O 1
ATOM 641 N N . THR A 1 84 ? 2.723 2.362 1.151 1.00 93.12 84 THR A N 1
ATOM 642 C CA . THR A 1 84 ? 1.974 1.168 1.567 1.00 93.12 84 THR A CA 1
ATOM 643 C C . THR A 1 84 ? 2.516 0.615 2.889 1.00 93.12 84 THR A C 1
ATOM 645 O O . THR A 1 84 ? 1.745 0.293 3.784 1.00 93.12 84 THR A O 1
ATOM 648 N N . ILE A 1 85 ? 3.840 0.581 3.074 1.00 93.00 85 ILE A N 1
ATOM 649 C CA . ILE A 1 85 ? 4.467 0.160 4.338 1.00 93.00 85 ILE A CA 1
ATOM 650 C C . ILE A 1 85 ? 4.109 1.116 5.478 1.00 93.00 85 ILE A C 1
ATOM 652 O O . ILE A 1 85 ? 3.697 0.670 6.546 1.00 93.00 85 ILE A O 1
ATOM 656 N N . ILE A 1 86 ? 4.224 2.428 5.258 1.00 93.81 86 ILE A N 1
ATOM 657 C CA . ILE A 1 86 ? 3.911 3.432 6.285 1.00 93.81 86 ILE A CA 1
ATOM 658 C C . ILE A 1 86 ? 2.435 3.347 6.699 1.00 93.81 86 ILE A C 1
ATOM 660 O O . ILE A 1 86 ? 2.127 3.321 7.891 1.00 93.81 86 ILE A O 1
ATOM 664 N N . SER A 1 87 ? 1.521 3.266 5.728 1.00 92.12 87 SER A N 1
ATOM 665 C CA . SER A 1 87 ? 0.081 3.138 5.993 1.00 92.12 87 SER A CA 1
ATOM 666 C C . SER A 1 87 ? -0.269 1.821 6.691 1.00 92.12 87 SER A C 1
ATOM 668 O O . SER A 1 87 ? -1.080 1.826 7.616 1.00 92.12 87 SER A O 1
ATOM 670 N N . PHE A 1 88 ? 0.389 0.715 6.332 1.00 92.12 88 PHE A N 1
ATOM 671 C CA . PHE A 1 88 ? 0.241 -0.564 7.023 1.00 92.12 88 PHE A CA 1
ATOM 672 C C . PHE A 1 88 ? 0.700 -0.497 8.483 1.00 92.12 88 PHE A C 1
ATOM 674 O O . PHE A 1 88 ? -0.034 -0.923 9.370 1.00 92.12 88 PHE A O 1
ATOM 681 N N . ILE A 1 89 ? 1.875 0.080 8.760 1.00 91.50 89 ILE A N 1
ATOM 682 C CA . ILE A 1 89 ? 2.382 0.242 10.134 1.00 91.50 89 ILE A CA 1
ATOM 683 C C . ILE A 1 89 ? 1.415 1.089 10.968 1.00 91.50 89 ILE A C 1
ATOM 685 O O . ILE A 1 89 ? 1.121 0.752 12.117 1.00 91.50 89 ILE A O 1
ATOM 689 N N . PHE A 1 90 ? 0.892 2.173 10.391 1.00 90.00 90 PHE A N 1
ATOM 690 C CA . PHE A 1 90 ? -0.102 3.012 11.053 1.00 90.00 90 PHE A CA 1
ATOM 691 C C . PHE A 1 90 ? -1.388 2.233 11.370 1.00 90.00 90 PHE A C 1
ATOM 693 O O . PHE A 1 90 ? -1.871 2.284 12.502 1.00 90.00 90 PHE A O 1
ATOM 700 N N . ASN A 1 91 ? -1.903 1.469 10.403 1.00 87.94 91 ASN A N 1
ATOM 701 C CA . ASN A 1 91 ? -3.071 0.613 10.586 1.00 87.94 91 ASN A CA 1
ATOM 702 C C . ASN A 1 91 ? -2.846 -0.467 11.658 1.00 87.94 91 ASN A C 1
ATOM 704 O O . ASN A 1 91 ? -3.690 -0.623 12.534 1.00 87.94 91 ASN A O 1
ATOM 708 N N . LEU A 1 92 ? -1.692 -1.137 11.660 1.00 88.00 92 LEU A N 1
ATOM 709 C CA . LEU A 1 92 ? -1.347 -2.161 12.647 1.00 88.00 92 LEU A CA 1
ATOM 710 C C . LEU A 1 92 ? -1.289 -1.584 14.070 1.00 88.00 92 LEU A C 1
ATOM 712 O O . LEU A 1 92 ? -1.845 -2.162 14.999 1.00 88.00 92 LEU A O 1
ATOM 716 N N . ASN A 1 93 ? -0.668 -0.415 14.242 1.00 86.56 93 ASN A N 1
ATOM 717 C CA . ASN A 1 93 ? -0.629 0.276 15.533 1.00 86.56 93 ASN A CA 1
ATOM 718 C C . ASN A 1 93 ? -2.032 0.678 16.014 1.00 86.56 93 ASN A C 1
ATOM 720 O O . ASN A 1 93 ? -2.321 0.619 17.206 1.00 86.56 93 ASN A O 1
ATOM 724 N N . PHE A 1 94 ? -2.908 1.091 15.095 1.00 84.12 94 PHE A N 1
ATOM 725 C CA . PHE A 1 94 ? -4.296 1.399 15.420 1.00 84.12 94 PHE A CA 1
ATOM 726 C C . PHE A 1 94 ? -5.077 0.142 15.826 1.00 84.12 94 PHE A C 1
ATOM 728 O O . PHE A 1 94 ? -5.757 0.155 16.848 1.00 84.12 94 PHE A O 1
ATOM 735 N N . PHE A 1 95 ? -4.921 -0.953 15.080 1.00 81.06 95 PHE A N 1
ATOM 736 C CA . PHE A 1 95 ? -5.578 -2.228 15.354 1.00 81.06 95 PHE A CA 1
ATOM 737 C C . PHE A 1 95 ? -5.173 -2.817 16.712 1.00 81.06 95 PHE A C 1
ATOM 739 O O . PHE A 1 95 ? -6.032 -3.279 17.446 1.00 81.06 95 PHE A O 1
ATOM 746 N N . ILE A 1 96 ? -3.891 -2.739 17.092 1.00 81.62 96 ILE A N 1
ATOM 747 C CA . ILE A 1 96 ? -3.404 -3.212 18.404 1.00 81.62 96 ILE A CA 1
ATOM 748 C C . ILE A 1 96 ? -3.972 -2.382 19.569 1.00 81.62 96 ILE A C 1
ATOM 750 O O . ILE A 1 96 ? -4.076 -2.877 20.689 1.00 81.62 96 ILE A O 1
ATOM 754 N N . LYS A 1 97 ? -4.297 -1.105 19.334 1.00 78.75 97 LYS A N 1
ATOM 755 C CA . LYS A 1 97 ? -4.836 -0.202 20.364 1.00 78.75 97 LYS A CA 1
ATOM 756 C C . LYS A 1 97 ? -6.349 -0.328 20.566 1.00 78.75 97 LYS A C 1
ATOM 758 O O . LYS A 1 97 ? -6.846 0.181 21.572 1.00 78.75 97 LYS A O 1
ATOM 763 N N . LEU A 1 98 ? -7.070 -0.922 19.614 1.00 70.25 98 LEU A N 1
ATOM 764 C CA . LEU A 1 98 ? -8.503 -1.211 19.718 1.00 70.25 98 LEU A CA 1
ATOM 765 C C . LEU A 1 98 ? -8.753 -2.441 20.590 1.00 70.25 98 LEU A C 1
ATOM 767 O O . LEU A 1 98 ? -9.746 -2.383 21.354 1.00 70.25 98 LEU A O 1
#

Secondary structure (DSSP, 8-state):
--SSHHHHHHHHHHHHHHHHHHHHHHHHHHHHHS-S-HHHHHHHHHHHHHHHHHHHHHHHHHHHHHHTT-HHHHHHHHHHHHHHHHHHHHHHHHHHH-

Radius of gyration: 15.59 Å; chains: 1; bounding box: 34×15×52 Å

Foldseek 3Di:
DPPDPLVVLLVLLVVLLVLLLVLLVVLLVLPVPVDPDPVSLVSSVVSLVVSVVSLVVLVVSLVVCVVVVVVVSNVSSVVSSVSSVVSSVVSVVSSVVD

pLDDT: mean 84.16, std 11.22, range [42.38, 95.06]

Sequence (98 aa):
MFGKDSVGGASLTVLFGLFGVLAPFASIYVATFMGKSDMAMINSSMLMFLSVLLMVFLVINSFHNFLNNNKKVFLIGIIFLLFTIISFIFNLNFFIKL